Protein AF-A0A350H918-F1 (afdb_monomer_lite)

Sequence (128 aa):
KNCFREATPDTIKTLTDGGFGPYPSYALSIGSTDVSWIVLDLGQVYDSIFAVAVYGIGHSGTAGKYYLIFDDDTTDGWGEKADSVSMNEDYFYFENLNASARFVRIELSAISGMGIGYCREISVFKKN

Radius of gyration: 13.55 Å; chains: 1; bounding box: 30×31×38 Å

Structure (mmCIF, N/CA/C/O backbone):
data_AF-A0A350H918-F1
#
_entry.id   AF-A0A350H918-F1
#
loop_
_atom_site.group_PDB
_atom_site.id
_atom_site.type_symbol
_atom_site.label_atom_id
_atom_site.label_alt_id
_atom_site.label_comp_id
_atom_site.label_asym_id
_atom_site.label_entity_id
_atom_site.label_seq_id
_atom_site.pd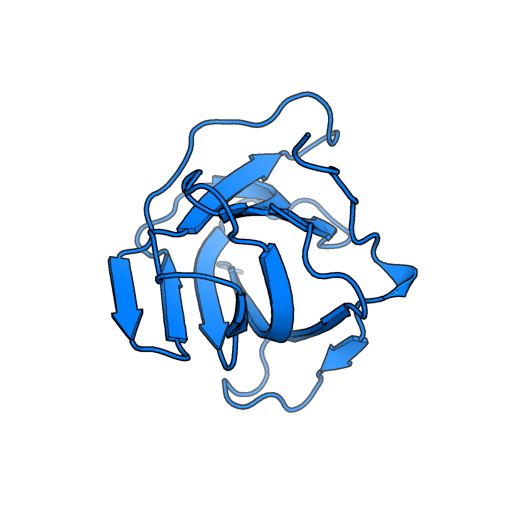bx_PDB_ins_code
_atom_site.Cartn_x
_atom_site.Cartn_y
_atom_site.Cartn_z
_atom_site.occupancy
_atom_site.B_iso_or_equiv
_atom_site.auth_seq_id
_atom_site.auth_comp_id
_atom_site.auth_asym_id
_atom_site.auth_atom_id
_atom_site.pdbx_PDB_model_num
ATOM 1 N N . LYS A 1 1 ? 4.834 9.847 -21.081 1.00 30.72 1 LYS A N 1
ATOM 2 C CA . LYS A 1 1 ? 3.509 10.000 -20.434 1.00 30.72 1 LYS A CA 1
ATOM 3 C C . LYS A 1 1 ? 3.403 8.869 -19.430 1.00 30.72 1 LYS A C 1
ATOM 5 O O . LYS A 1 1 ? 3.466 7.731 -19.867 1.00 30.72 1 LYS A O 1
ATOM 10 N N . ASN A 1 2 ? 3.353 9.176 -18.135 1.00 28.94 2 ASN A N 1
ATOM 11 C CA . ASN A 1 2 ? 3.101 8.164 -17.112 1.00 28.94 2 ASN A CA 1
ATOM 12 C C . ASN A 1 2 ? 1.640 7.744 -17.283 1.00 28.94 2 ASN A C 1
ATOM 14 O O . ASN A 1 2 ? 0.752 8.596 -17.260 1.00 28.94 2 ASN A O 1
ATOM 18 N N . CYS A 1 3 ? 1.409 6.481 -17.607 1.00 29.30 3 CYS A N 1
ATOM 19 C CA . CYS A 1 3 ? 0.074 5.945 -17.808 1.00 29.30 3 CYS A CA 1
ATOM 20 C C . CYS A 1 3 ? -0.398 5.428 -16.449 1.00 29.30 3 CYS A C 1
ATOM 22 O O . CYS A 1 3 ? 0.069 4.410 -15.967 1.00 29.30 3 CYS A O 1
ATOM 24 N N . PHE A 1 4 ? -1.256 6.190 -15.781 1.00 38.81 4 PHE A N 1
ATOM 25 C CA . PHE A 1 4 ? -1.771 5.827 -14.466 1.00 38.81 4 PHE A CA 1
ATOM 26 C C . PHE A 1 4 ? -2.859 4.766 -14.651 1.00 38.81 4 PHE A C 1
ATOM 28 O O . PHE A 1 4 ? -3.880 5.041 -15.282 1.00 38.81 4 PHE A O 1
ATOM 35 N N . ARG A 1 5 ? -2.639 3.554 -14.141 1.00 44.03 5 ARG A N 1
ATOM 36 C CA . ARG A 1 5 ? -3.679 2.529 -14.022 1.00 44.03 5 ARG A CA 1
ATOM 37 C C . ARG A 1 5 ? -3.922 2.228 -12.553 1.00 44.03 5 ARG A C 1
ATOM 39 O O . ARG A 1 5 ? -2.984 1.938 -11.821 1.00 44.03 5 ARG A O 1
ATOM 46 N N . GLU A 1 6 ? -5.188 2.296 -12.170 1.00 45.75 6 GLU A N 1
ATOM 47 C CA . GLU A 1 6 ? -5.706 1.832 -10.891 1.00 45.75 6 GLU A CA 1
ATOM 48 C C . GLU A 1 6 ? -5.794 0.301 -10.915 1.00 45.75 6 GLU A C 1
ATOM 50 O O . GLU A 1 6 ? -6.371 -0.277 -11.840 1.00 45.75 6 GLU A O 1
ATOM 55 N N . ALA A 1 7 ? -5.200 -0.364 -9.925 1.00 46.44 7 ALA A N 1
ATOM 56 C CA . ALA A 1 7 ? -5.508 -1.760 -9.642 1.00 46.44 7 ALA A CA 1
ATOM 57 C C . ALA A 1 7 ? -6.705 -1.777 -8.686 1.00 46.44 7 ALA A C 1
ATOM 59 O O . ALA A 1 7 ? -6.562 -1.431 -7.516 1.00 46.44 7 ALA A O 1
ATOM 60 N N . THR A 1 8 ? -7.884 -2.121 -9.203 1.00 42.78 8 THR A N 1
ATOM 61 C CA . THR A 1 8 ? -9.106 -2.275 -8.407 1.00 42.78 8 THR A CA 1
ATOM 62 C C . THR A 1 8 ? -9.154 -3.669 -7.752 1.00 42.78 8 THR A C 1
ATOM 64 O O . THR A 1 8 ? -8.476 -4.595 -8.226 1.00 42.78 8 THR A O 1
ATOM 67 N N . PRO A 1 9 ? -9.953 -3.857 -6.678 1.00 45.28 9 PRO A N 1
ATOM 68 C CA . PRO A 1 9 ? -10.023 -5.096 -5.889 1.00 45.28 9 PRO A CA 1
ATOM 69 C C . PRO A 1 9 ? -10.250 -6.390 -6.686 1.00 45.28 9 PRO A C 1
ATOM 71 O O . PRO A 1 9 ? -9.870 -7.460 -6.220 1.00 45.28 9 PRO A O 1
ATOM 74 N N . ASP A 1 10 ? -10.770 -6.307 -7.914 1.00 41.88 10 ASP A N 1
ATOM 75 C CA . ASP A 1 10 ? -10.964 -7.448 -8.823 1.00 41.88 10 ASP A CA 1
ATOM 76 C C . ASP A 1 10 ? -9.659 -8.179 -9.207 1.00 41.88 10 ASP A C 1
ATOM 78 O O . ASP A 1 10 ? -9.695 -9.302 -9.714 1.00 41.88 10 ASP A O 1
ATOM 82 N N . THR A 1 11 ? -8.494 -7.567 -8.963 1.00 48.84 11 THR A N 1
ATOM 83 C CA . THR A 1 11 ? -7.165 -8.166 -9.208 1.00 48.84 11 THR A CA 1
ATOM 84 C C . THR A 1 11 ? -6.440 -8.631 -7.944 1.00 48.84 11 THR A C 1
ATOM 86 O O . THR A 1 11 ? -5.363 -9.225 -8.042 1.00 48.84 11 THR A O 1
ATOM 89 N N . ILE A 1 12 ? -7.030 -8.408 -6.768 1.00 52.91 12 ILE A N 1
ATOM 90 C CA . ILE A 1 12 ? -6.412 -8.692 -5.476 1.00 52.91 12 ILE A CA 1
ATOM 91 C C . ILE A 1 12 ? -7.028 -9.964 -4.890 1.00 52.91 12 ILE A C 1
ATOM 93 O O . ILE A 1 12 ? -8.215 -10.016 -4.574 1.00 52.91 12 ILE A O 1
ATOM 97 N N . LYS A 1 13 ? -6.213 -11.008 -4.714 1.00 56.06 13 LYS A N 1
ATOM 98 C CA . LYS A 1 13 ? -6.640 -12.218 -3.996 1.00 56.06 13 LYS A CA 1
ATOM 99 C C . LYS A 1 13 ? -6.313 -12.069 -2.517 1.00 56.06 13 LYS A C 1
ATOM 101 O O . LYS A 1 13 ? -5.163 -11.797 -2.172 1.00 56.06 13 LYS A O 1
ATOM 106 N N . THR A 1 14 ? -7.303 -12.284 -1.656 1.00 53.97 14 THR A N 1
ATOM 107 C CA . THR A 1 14 ? -7.076 -12.443 -0.217 1.00 53.97 14 THR A CA 1
ATOM 108 C C . THR A 1 14 ? -6.310 -13.748 0.007 1.00 53.97 14 THR A C 1
ATOM 110 O O . THR A 1 14 ? -6.773 -14.819 -0.388 1.00 53.97 14 THR A O 1
ATOM 113 N N . LEU A 1 15 ? -5.126 -13.663 0.604 1.00 55.41 15 LEU A N 1
ATOM 114 C CA . LEU A 1 15 ? -4.365 -14.806 1.090 1.00 55.41 15 LEU A CA 1
ATOM 115 C C . LEU A 1 15 ? -4.785 -15.079 2.535 1.00 55.41 15 LEU A C 1
ATOM 117 O O . LEU A 1 15 ? -4.816 -14.169 3.362 1.00 55.41 15 LEU A O 1
ATOM 121 N N . THR A 1 16 ? -5.123 -16.331 2.832 1.00 47.44 16 THR A N 1
ATOM 122 C CA . THR A 1 16 ? -5.501 -16.784 4.182 1.00 47.44 16 THR A CA 1
ATOM 123 C C . THR A 1 16 ? -4.340 -17.427 4.950 1.00 47.44 16 THR A C 1
ATOM 125 O O . THR A 1 16 ? -4.512 -17.777 6.114 1.00 47.44 16 THR A O 1
ATOM 128 N N . ASP A 1 17 ? -3.179 -17.602 4.312 1.00 51.25 17 ASP A N 1
ATOM 129 C CA . ASP A 1 17 ? -2.008 -18.324 4.835 1.00 51.25 17 ASP A CA 1
ATOM 130 C C . ASP A 1 17 ? -0.660 -17.663 4.480 1.00 51.25 17 ASP A C 1
ATOM 132 O O . ASP A 1 17 ? 0.368 -18.339 4.459 1.00 51.25 17 ASP A O 1
ATOM 136 N N . GLY A 1 18 ? -0.663 -16.358 4.183 1.00 48.69 18 GLY A N 1
ATOM 137 C CA . GLY A 1 18 ? 0.518 -15.610 3.739 1.00 48.69 18 GLY A CA 1
ATOM 138 C C . GLY A 1 18 ? 1.745 -15.742 4.660 1.00 48.69 18 GLY A C 1
ATOM 139 O O . GLY A 1 18 ? 1.658 -16.171 5.814 1.00 48.69 18 GLY A O 1
ATOM 140 N N . GLY A 1 19 ? 2.922 -15.361 4.155 1.00 52.62 19 GLY A N 1
ATOM 141 C CA . GLY A 1 19 ? 4.211 -15.508 4.840 1.00 52.62 19 GLY A CA 1
ATOM 142 C C . GLY A 1 19 ? 4.299 -14.782 6.189 1.00 52.62 19 GLY A C 1
ATOM 143 O O . GLY A 1 19 ? 5.184 -15.097 6.987 1.00 52.62 19 GLY A O 1
ATOM 144 N N . PHE A 1 20 ? 3.370 -13.862 6.475 1.00 56.97 20 PHE A N 1
ATOM 145 C CA . PHE A 1 20 ? 3.273 -13.140 7.746 1.00 56.97 20 PHE A CA 1
ATOM 146 C C . PHE A 1 20 ? 2.342 -13.781 8.795 1.00 56.97 20 PHE A C 1
ATOM 148 O O . PHE A 1 20 ? 2.251 -13.262 9.909 1.00 56.97 20 PHE A O 1
ATOM 155 N N . GLY A 1 21 ? 1.694 -14.919 8.511 1.00 58.31 21 GLY A N 1
ATOM 156 C CA . GLY A 1 21 ? 0.848 -15.646 9.472 1.00 58.31 21 GLY A CA 1
ATOM 157 C C . GLY A 1 21 ? -0.661 -15.401 9.283 1.00 58.31 21 GLY A C 1
ATOM 158 O O . GLY A 1 21 ? -1.100 -15.217 8.153 1.00 58.31 21 GLY A O 1
ATOM 159 N N . PRO A 1 22 ? -1.496 -15.412 10.348 1.00 57.53 22 PRO A N 1
ATOM 160 C CA . PRO A 1 22 ? -2.965 -15.404 10.235 1.00 57.53 22 PRO A CA 1
ATOM 161 C C . PRO A 1 22 ? -3.567 -14.022 9.904 1.00 57.53 22 PRO A C 1
ATOM 163 O O . PRO A 1 22 ? -4.741 -13.773 10.186 1.00 57.53 22 PRO A O 1
ATOM 166 N N . TYR A 1 23 ? -2.769 -13.091 9.382 1.00 57.38 23 TYR A N 1
ATOM 167 C CA . TYR A 1 23 ? -3.209 -11.724 9.115 1.00 57.38 23 TYR A CA 1
ATOM 168 C C . TYR A 1 23 ? -3.859 -11.617 7.729 1.00 57.38 23 TYR A C 1
ATOM 170 O O . TYR A 1 23 ? -3.483 -12.360 6.824 1.00 57.38 23 TYR A O 1
ATOM 178 N N . PRO A 1 24 ? -4.821 -10.694 7.532 1.00 58.19 24 PRO A N 1
ATOM 179 C CA . PRO A 1 24 ? -5.355 -10.410 6.208 1.00 58.19 24 PRO A CA 1
ATOM 180 C C . PRO A 1 24 ? -4.229 -9.947 5.286 1.00 58.19 24 PRO A C 1
ATOM 182 O O . PRO A 1 24 ? -3.635 -8.885 5.497 1.00 58.19 24 PRO A O 1
ATOM 185 N N . SER A 1 25 ? -3.958 -10.761 4.276 1.00 61.00 25 SER A N 1
ATOM 186 C CA . SER A 1 25 ? -2.886 -10.543 3.321 1.00 61.00 25 SER A CA 1
ATOM 187 C C . SER A 1 25 ? -3.446 -10.466 1.907 1.00 61.00 25 SER A C 1
ATOM 189 O O . SER A 1 25 ? -4.410 -11.152 1.566 1.00 61.00 25 SER A O 1
ATOM 191 N N . TYR A 1 26 ? -2.852 -9.618 1.076 1.00 69.1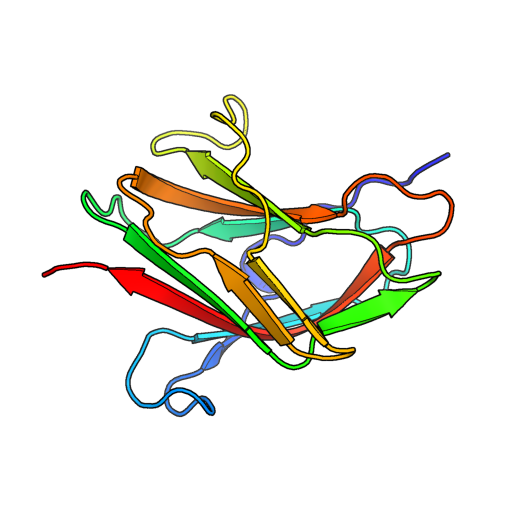9 26 TYR A N 1
ATOM 192 C CA . TYR A 1 26 ? -3.325 -9.331 -0.277 1.00 69.19 26 TYR A CA 1
ATOM 193 C C . TYR A 1 26 ? -2.216 -9.594 -1.295 1.00 69.19 26 TYR A C 1
ATOM 195 O O . TYR A 1 26 ? -1.106 -9.100 -1.126 1.00 69.19 26 TYR A O 1
ATOM 203 N N . ALA A 1 27 ? -2.511 -10.343 -2.358 1.00 66.38 27 ALA A N 1
ATOM 204 C CA . ALA A 1 27 ? -1.577 -10.586 -3.459 1.00 66.38 27 ALA A CA 1
ATOM 205 C C . ALA A 1 27 ? -2.055 -9.924 -4.752 1.00 66.38 27 ALA A C 1
ATOM 207 O O . ALA A 1 27 ? -3.254 -9.916 -5.042 1.00 66.38 27 ALA A O 1
ATOM 208 N N . LEU A 1 28 ? -1.108 -9.435 -5.554 1.00 72.88 28 LEU A N 1
ATOM 209 C CA . LEU A 1 28 ? -1.373 -8.728 -6.802 1.00 72.88 28 LEU A CA 1
ATOM 210 C C . LEU A 1 28 ? -0.394 -9.148 -7.905 1.00 72.88 28 LEU A C 1
ATOM 212 O O . LEU A 1 28 ? 0.816 -9.227 -7.699 1.00 72.88 28 LEU A O 1
ATOM 216 N N . SER A 1 29 ? -0.910 -9.339 -9.117 1.00 69.31 29 SER A N 1
ATOM 217 C CA . SER A 1 29 ? -0.100 -9.467 -10.330 1.00 69.31 29 SER A CA 1
ATOM 218 C C . SER A 1 29 ? -0.680 -8.565 -11.413 1.00 69.31 29 SER A C 1
ATOM 220 O O . SER A 1 29 ? -1.842 -8.709 -11.791 1.00 69.31 29 SER A O 1
ATOM 222 N N . ILE A 1 30 ? 0.128 -7.623 -11.893 1.00 69.75 30 ILE A N 1
ATOM 223 C CA . ILE A 1 30 ? -0.240 -6.636 -12.902 1.00 69.75 30 ILE A CA 1
ATOM 224 C C . ILE A 1 30 ? 0.601 -6.896 -14.153 1.00 69.75 30 ILE A C 1
ATOM 226 O O . ILE A 1 30 ? 1.824 -6.812 -14.139 1.00 69.75 30 ILE A O 1
ATOM 230 N N . GLY A 1 31 ? -0.048 -7.153 -15.287 1.00 60.72 31 GLY A N 1
ATOM 231 C CA . GLY A 1 31 ? 0.649 -7.309 -16.571 1.00 60.72 31 GLY A CA 1
ATOM 232 C C . GLY A 1 31 ? 1.203 -6.006 -17.171 1.00 60.72 31 GLY A C 1
ATOM 233 O O . GLY A 1 31 ? 1.619 -6.017 -18.326 1.00 60.72 31 GLY A O 1
ATOM 234 N N . SER A 1 32 ? 1.161 -4.885 -16.443 1.00 63.66 32 SER A N 1
ATOM 235 C CA . SER A 1 32 ? 1.465 -3.542 -16.949 1.00 63.66 32 SER A CA 1
ATOM 236 C C . SER A 1 32 ? 2.662 -2.932 -16.225 1.00 63.66 32 SER A C 1
ATOM 238 O O . SER A 1 32 ? 2.799 -3.086 -15.018 1.00 63.66 32 SER A O 1
ATOM 240 N N . THR A 1 33 ? 3.515 -2.214 -16.955 1.00 65.94 33 THR A N 1
ATOM 241 C CA . THR A 1 33 ? 4.758 -1.611 -16.432 1.00 65.94 33 THR A CA 1
ATOM 242 C C . THR A 1 33 ? 4.617 -0.129 -16.072 1.00 65.94 33 THR A C 1
ATOM 244 O O . THR A 1 33 ? 5.617 0.556 -15.889 1.00 65.94 33 THR A O 1
ATOM 247 N N . ASP A 1 34 ? 3.398 0.405 -16.052 1.00 70.12 34 ASP A N 1
ATOM 248 C CA . ASP A 1 34 ? 3.100 1.834 -15.891 1.00 70.12 34 ASP A CA 1
ATOM 249 C C . ASP A 1 34 ? 2.355 2.173 -14.585 1.00 70.12 34 ASP A C 1
ATOM 251 O O . ASP A 1 34 ? 2.093 3.343 -14.301 1.00 70.12 34 ASP A O 1
ATOM 255 N N . VAL A 1 35 ? 2.061 1.177 -13.747 1.00 75.44 35 VAL A N 1
ATOM 256 C CA . VAL A 1 35 ? 1.325 1.372 -12.492 1.00 75.44 35 VAL A CA 1
ATOM 257 C C . VAL A 1 35 ? 2.191 2.079 -11.454 1.00 75.44 35 VAL A C 1
ATOM 259 O O . VAL A 1 35 ? 3.176 1.532 -10.972 1.00 75.44 35 VAL A O 1
ATOM 262 N N . SER A 1 36 ? 1.811 3.299 -11.076 1.00 78.56 36 SER A N 1
ATOM 263 C CA . SER A 1 36 ? 2.547 4.106 -10.089 1.00 78.56 36 SER A CA 1
ATOM 264 C C . SER A 1 36 ? 1.999 4.002 -8.666 1.00 78.56 36 SER A C 1
ATOM 266 O O . SER A 1 36 ? 2.640 4.486 -7.734 1.00 78.56 36 SER A O 1
ATOM 268 N N . TRP A 1 37 ? 0.838 3.373 -8.484 1.00 83.62 37 TRP A N 1
ATOM 269 C CA . TRP A 1 37 ? 0.211 3.190 -7.182 1.00 83.62 37 TRP A CA 1
ATOM 270 C C . TRP A 1 37 ? -0.807 2.042 -7.190 1.00 83.62 37 TRP A C 1
ATOM 272 O O . TRP A 1 37 ? -1.347 1.683 -8.233 1.00 83.62 37 TRP A O 1
ATOM 282 N N . ILE A 1 38 ? -1.068 1.481 -6.013 1.00 81.88 38 ILE A N 1
ATOM 283 C CA . ILE A 1 38 ? -2.063 0.435 -5.743 1.00 81.88 38 ILE A CA 1
ATOM 284 C C . ILE A 1 38 ? -2.977 0.952 -4.638 1.00 81.88 38 ILE A C 1
ATOM 286 O O . ILE A 1 38 ? -2.474 1.525 -3.674 1.00 81.88 38 ILE A O 1
ATOM 290 N N . VAL A 1 39 ? -4.287 0.727 -4.751 1.00 84.50 39 VAL A N 1
ATOM 291 C CA . VAL A 1 39 ? -5.254 0.995 -3.678 1.00 84.50 39 VAL A CA 1
ATOM 292 C C . VAL A 1 39 ? -5.827 -0.327 -3.178 1.00 84.50 39 VAL A C 1
ATOM 294 O O . VAL A 1 39 ? -6.257 -1.165 -3.966 1.00 84.50 39 VAL A O 1
ATOM 297 N N . LEU A 1 40 ? -5.829 -0.511 -1.862 1.00 82.12 40 LEU A N 1
ATOM 298 C CA . LEU A 1 40 ? -6.501 -1.606 -1.172 1.00 82.12 40 LEU A CA 1
ATOM 299 C C . LEU A 1 40 ? -7.774 -1.068 -0.514 1.00 82.12 40 LEU A C 1
ATOM 301 O O . LEU A 1 40 ? -7.680 -0.161 0.309 1.00 82.12 40 LEU A O 1
ATOM 305 N N . ASP A 1 41 ? -8.935 -1.642 -0.835 1.00 84.00 41 ASP A N 1
ATOM 306 C CA . ASP A 1 41 ? -10.163 -1.465 -0.045 1.00 84.00 41 ASP A CA 1
ATOM 307 C C . ASP A 1 41 ? -10.199 -2.536 1.050 1.00 84.00 41 ASP A C 1
ATOM 309 O O . ASP A 1 41 ? -10.239 -3.735 0.765 1.00 84.00 41 ASP A O 1
ATOM 313 N N . LEU A 1 42 ? -10.176 -2.107 2.309 1.00 80.44 42 LEU A N 1
ATOM 314 C CA . LEU A 1 42 ? -10.216 -2.986 3.473 1.00 80.44 42 LEU A CA 1
ATOM 315 C C . LEU A 1 42 ? -11.634 -3.491 3.809 1.00 80.44 42 LEU A C 1
ATOM 317 O O . LEU A 1 42 ? -11.804 -4.273 4.749 1.00 80.44 42 LEU A O 1
ATOM 321 N N . GLY A 1 43 ? -12.652 -3.039 3.067 1.00 80.50 43 GLY A N 1
ATOM 322 C CA . GLY A 1 43 ? -14.060 -3.432 3.178 1.00 80.50 43 GLY A CA 1
ATOM 323 C C . GLY A 1 43 ? -14.836 -2.736 4.300 1.00 80.50 43 GLY A C 1
ATOM 324 O O . GLY A 1 43 ? -16.065 -2.755 4.299 1.00 80.50 43 GLY A O 1
ATOM 325 N N . GLN A 1 44 ? -14.134 -2.111 5.244 1.00 82.44 44 GLN A N 1
ATOM 326 C CA . GLN A 1 44 ? -14.685 -1.314 6.339 1.00 82.44 44 GLN A CA 1
ATOM 327 C C . GLN A 1 44 ? -13.635 -0.324 6.847 1.00 82.44 44 GLN A C 1
ATOM 329 O O . GLN A 1 44 ? -12.441 -0.505 6.600 1.00 82.44 44 GLN A O 1
ATOM 334 N N . VAL A 1 45 ? -14.081 0.694 7.582 1.00 88.62 45 VAL A N 1
ATOM 335 C CA . VAL A 1 45 ? -13.184 1.622 8.278 1.00 88.62 45 VAL A CA 1
ATOM 336 C C . VAL A 1 45 ? -12.569 0.917 9.487 1.00 88.62 45 VAL A C 1
ATOM 338 O O . VAL A 1 45 ? -13.273 0.273 10.267 1.00 88.62 45 VAL A O 1
ATOM 341 N N . TYR A 1 46 ? -11.252 1.037 9.633 1.00 88.00 46 TYR A N 1
ATOM 342 C CA . TYR A 1 46 ? -10.525 0.643 10.833 1.00 88.00 46 TYR A CA 1
ATOM 343 C C . TYR A 1 46 ? -9.939 1.864 11.519 1.00 88.00 46 TYR A C 1
ATOM 345 O O . TYR A 1 46 ? -9.139 2.566 10.914 1.00 88.00 46 TYR A O 1
ATOM 353 N N . ASP A 1 47 ? -10.244 2.035 12.803 1.00 90.12 47 ASP A N 1
ATOM 354 C CA . ASP A 1 47 ? -9.876 3.235 13.566 1.00 90.12 47 ASP A CA 1
ATOM 355 C C . ASP A 1 47 ? -8.406 3.258 14.024 1.00 90.12 47 ASP A C 1
ATOM 357 O O . ASP A 1 47 ? -7.934 4.249 14.582 1.00 90.12 47 ASP A O 1
ATOM 361 N N . SER A 1 48 ? -7.670 2.153 13.853 1.00 89.94 48 SER A N 1
ATOM 362 C CA . SER A 1 48 ? -6.295 2.036 14.345 1.00 89.94 48 SER A CA 1
ATOM 363 C C . SER A 1 48 ? -5.441 1.099 13.496 1.00 89.94 48 SER A C 1
ATOM 365 O O . SER A 1 48 ? -5.142 -0.028 13.898 1.00 89.94 48 SER A O 1
ATOM 367 N N . ILE A 1 49 ? -5.012 1.573 12.327 1.00 90.06 49 ILE A N 1
ATOM 368 C CA . ILE A 1 49 ? -3.935 0.948 11.548 1.00 90.06 49 ILE A CA 1
ATOM 369 C C . ILE A 1 49 ? -2.596 1.436 12.108 1.00 90.06 49 ILE A C 1
ATOM 371 O O . ILE A 1 49 ? -2.348 2.643 12.162 1.00 90.06 49 ILE A O 1
ATOM 375 N N . PHE A 1 50 ? -1.734 0.502 12.523 1.00 91.06 50 PHE A N 1
ATOM 376 C CA . PHE A 1 50 ? -0.441 0.819 13.147 1.00 91.06 50 PHE A CA 1
ATOM 377 C C . PHE A 1 50 ? 0.779 0.405 12.318 1.00 91.06 50 PHE A C 1
ATOM 379 O O . PHE A 1 50 ? 1.867 0.952 12.522 1.00 91.06 50 PHE A O 1
ATOM 386 N N . ALA A 1 51 ? 0.615 -0.534 11.382 1.00 90.00 51 ALA A N 1
ATOM 387 C CA . ALA A 1 51 ? 1.665 -0.918 10.445 1.00 90.00 51 ALA A CA 1
ATOM 388 C C . ALA A 1 51 ? 1.089 -1.440 9.120 1.00 90.00 51 ALA A C 1
ATOM 390 O O . ALA A 1 51 ? -0.011 -1.994 9.079 1.00 90.00 51 ALA A O 1
ATOM 391 N N . VAL A 1 52 ? 1.866 -1.308 8.048 1.00 89.31 52 VAL A N 1
ATOM 392 C CA . VAL A 1 52 ? 1.632 -1.976 6.760 1.00 89.31 52 VAL A CA 1
ATOM 393 C C . VAL A 1 52 ? 2.953 -2.572 6.295 1.00 89.31 52 VAL A C 1
ATOM 395 O O . VAL A 1 52 ? 3.959 -1.869 6.262 1.00 89.31 52 VAL A O 1
ATOM 398 N N . ALA A 1 53 ? 2.962 -3.854 5.942 1.00 88.12 53 ALA A N 1
ATOM 399 C CA . ALA A 1 53 ? 4.140 -4.535 5.409 1.00 88.12 53 ALA A CA 1
ATOM 400 C C . ALA A 1 53 ? 3.866 -5.046 3.996 1.00 88.12 53 ALA A C 1
ATOM 402 O O . ALA A 1 53 ? 2.752 -5.464 3.684 1.00 88.12 53 ALA A O 1
ATOM 403 N N . VAL A 1 54 ? 4.892 -5.013 3.153 1.00 86.56 54 VAL A N 1
ATOM 404 C CA . VAL A 1 54 ? 4.824 -5.426 1.756 1.00 86.56 54 VAL A CA 1
ATOM 405 C C . VAL A 1 54 ? 5.996 -6.349 1.454 1.00 86.56 54 VAL A C 1
ATOM 407 O O . VAL A 1 54 ? 7.144 -6.018 1.747 1.00 86.56 54 VAL A O 1
ATOM 410 N N . TYR A 1 55 ? 5.704 -7.500 0.855 1.00 83.75 55 TYR A N 1
ATOM 411 C CA . TYR A 1 55 ? 6.675 -8.533 0.516 1.00 83.75 55 TYR A CA 1
ATOM 412 C C . TYR A 1 55 ? 6.539 -9.009 -0.931 1.00 83.75 55 TYR A C 1
ATOM 414 O O . TYR A 1 55 ? 5.446 -9.117 -1.493 1.00 83.75 55 TYR A O 1
ATOM 422 N N . GLY A 1 56 ? 7.686 -9.319 -1.531 1.00 80.12 56 GLY A N 1
ATOM 423 C CA . GLY A 1 56 ? 7.838 -9.715 -2.919 1.00 80.12 56 GLY A CA 1
ATOM 424 C C . GLY A 1 56 ? 7.241 -8.689 -3.868 1.00 80.12 56 GLY A C 1
ATOM 425 O O . GLY A 1 56 ? 6.394 -9.066 -4.677 1.00 80.12 56 GLY A O 1
ATOM 426 N N . ILE A 1 57 ? 7.611 -7.411 -3.739 1.00 81.31 57 ILE A N 1
ATOM 427 C CA . ILE A 1 57 ? 7.226 -6.396 -4.724 1.00 81.31 57 ILE A CA 1
ATOM 428 C C . ILE A 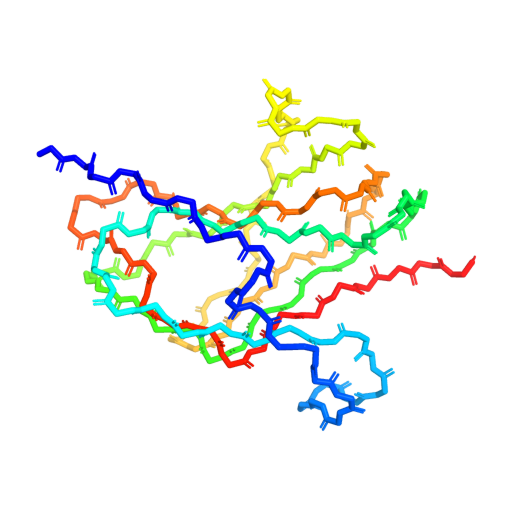1 57 ? 8.172 -6.451 -5.925 1.00 81.31 57 ILE A C 1
ATOM 430 O O . ILE A 1 57 ? 9.382 -6.373 -5.778 1.00 81.31 57 ILE A O 1
ATOM 434 N N . GLY A 1 58 ? 7.620 -6.580 -7.126 1.00 80.81 58 GLY A N 1
ATOM 435 C CA . GLY A 1 58 ? 8.373 -6.426 -8.364 1.00 80.81 58 GLY A CA 1
ATOM 436 C C . GLY A 1 58 ? 7.995 -5.132 -9.055 1.00 80.81 58 GLY A C 1
ATOM 437 O O . GLY A 1 58 ? 6.809 -4.864 -9.257 1.00 80.81 58 GLY A O 1
ATOM 438 N N . HIS A 1 59 ? 8.991 -4.350 -9.462 1.00 80.38 59 HIS A N 1
ATOM 439 C CA . HIS A 1 59 ? 8.795 -3.121 -10.222 1.00 80.38 59 HIS A CA 1
ATOM 440 C C . HIS A 1 59 ? 9.826 -2.983 -11.349 1.00 80.38 59 HIS A C 1
ATOM 442 O O . HIS A 1 59 ? 10.904 -3.574 -11.308 1.00 80.38 59 HIS A O 1
ATOM 448 N N . SER A 1 60 ? 9.507 -2.183 -12.366 1.00 79.44 60 SER A N 1
ATOM 449 C CA . SER A 1 60 ? 10.494 -1.733 -13.352 1.00 79.44 60 SER A CA 1
ATOM 450 C C . SER A 1 60 ? 11.312 -0.550 -12.818 1.00 79.44 60 SER A C 1
ATOM 452 O O . SER A 1 60 ? 10.878 0.160 -11.910 1.00 79.44 60 SER A O 1
ATOM 454 N N . GLY A 1 61 ? 12.492 -0.314 -13.400 1.00 74.88 61 GLY A N 1
ATOM 455 C CA . GLY A 1 61 ? 13.349 0.832 -13.070 1.00 74.88 61 GLY A CA 1
ATOM 456 C C . GLY A 1 61 ? 14.125 0.697 -11.753 1.00 74.88 61 GLY A C 1
ATOM 457 O O . GLY A 1 61 ? 14.048 -0.314 -11.061 1.00 74.88 61 GLY A O 1
ATOM 458 N N . THR A 1 62 ? 14.908 1.725 -11.420 1.00 70.56 62 THR A N 1
ATOM 459 C CA . THR A 1 62 ? 15.684 1.781 -10.170 1.00 70.56 62 THR A CA 1
ATOM 460 C C . THR A 1 62 ? 14.753 1.952 -8.975 1.00 70.56 62 THR A C 1
ATOM 462 O O . THR A 1 62 ? 13.892 2.826 -9.011 1.00 70.56 62 THR A O 1
ATOM 465 N N . ALA A 1 63 ? 14.945 1.164 -7.916 1.00 63.31 63 ALA A N 1
ATOM 466 C CA . ALA A 1 63 ? 14.144 1.255 -6.696 1.00 63.31 63 ALA A CA 1
ATOM 467 C C . ALA A 1 63 ? 14.226 2.660 -6.064 1.00 63.31 63 ALA A C 1
ATOM 469 O O . ALA A 1 63 ? 15.310 3.139 -5.724 1.00 63.31 63 ALA A O 1
ATOM 470 N N . GLY A 1 64 ? 13.071 3.324 -5.948 1.00 74.44 64 GLY A N 1
ATOM 471 C CA . GLY A 1 64 ? 12.863 4.546 -5.164 1.00 74.44 64 GLY A CA 1
ATOM 472 C C . GLY A 1 64 ? 12.342 4.228 -3.766 1.00 74.44 64 GLY A C 1
ATOM 473 O O . GLY A 1 64 ? 12.560 3.128 -3.287 1.00 74.44 64 GLY A O 1
ATOM 474 N N . LYS A 1 65 ? 11.639 5.169 -3.129 1.00 83.38 65 LYS A N 1
ATOM 475 C CA . LYS A 1 65 ? 10.824 4.934 -1.927 1.00 83.38 65 LYS A CA 1
ATOM 476 C C . LYS A 1 65 ? 9.393 4.525 -2.286 1.00 83.38 65 LYS A C 1
ATOM 478 O O . LYS A 1 65 ? 8.934 4.795 -3.397 1.00 83.38 65 LYS A O 1
ATOM 483 N N . TYR A 1 66 ? 8.665 3.973 -1.318 1.00 87.88 66 TYR A N 1
ATOM 484 C CA . TYR A 1 66 ? 7.205 3.888 -1.370 1.00 87.88 66 TYR A CA 1
ATOM 485 C C . TYR A 1 66 ? 6.574 4.851 -0.361 1.00 87.88 66 TYR A C 1
ATOM 487 O O . TYR A 1 66 ? 7.119 5.095 0.717 1.00 87.88 66 TYR A O 1
ATOM 495 N N . TYR A 1 67 ? 5.411 5.378 -0.719 1.00 91.06 67 TYR A N 1
ATOM 496 C CA . TYR A 1 67 ? 4.548 6.170 0.140 1.00 91.06 67 TYR A CA 1
ATOM 497 C C . TYR A 1 67 ? 3.294 5.385 0.488 1.00 91.06 67 TYR A C 1
ATOM 499 O O . TYR A 1 67 ? 2.756 4.671 -0.358 1.00 91.06 67 TYR A O 1
ATOM 507 N N . LEU A 1 68 ? 2.816 5.569 1.713 1.00 92.25 68 LEU A N 1
ATOM 508 C CA . LEU A 1 68 ? 1.522 5.082 2.164 1.00 92.25 68 LEU A CA 1
ATOM 509 C C . LEU A 1 68 ? 0.591 6.262 2.399 1.00 92.25 68 LEU A C 1
ATOM 511 O O . LEU A 1 68 ? 1.002 7.252 3.004 1.00 92.25 68 LEU A O 1
ATOM 515 N N . ILE A 1 69 ? -0.641 6.161 1.911 1.00 92.56 69 ILE A N 1
ATOM 516 C CA . ILE A 1 69 ? -1.665 7.189 2.095 1.00 92.56 69 ILE A CA 1
ATOM 517 C C . ILE A 1 69 ? -2.989 6.518 2.460 1.00 92.56 69 ILE A C 1
ATOM 519 O O . ILE A 1 69 ? -3.289 5.429 1.969 1.00 92.56 69 ILE A O 1
ATOM 523 N N . PHE A 1 70 ? -3.767 7.173 3.315 1.00 91.25 70 PHE A N 1
ATOM 524 C CA . PHE A 1 70 ? -5.021 6.661 3.860 1.00 91.25 70 PHE A CA 1
ATOM 525 C C . PHE A 1 70 ? -6.208 7.536 3.461 1.00 91.25 70 PHE A C 1
ATOM 527 O O . PHE A 1 70 ? -6.041 8.744 3.270 1.00 91.25 70 PHE A O 1
ATOM 534 N N . ASP A 1 71 ? -7.382 6.913 3.369 1.00 90.94 71 ASP A N 1
ATOM 535 C CA . ASP A 1 71 ? -8.691 7.563 3.232 1.00 90.94 71 ASP A CA 1
ATOM 536 C C . ASP A 1 71 ? -9.765 6.669 3.895 1.00 90.94 71 ASP A C 1
ATOM 538 O O . ASP A 1 71 ? -9.641 5.436 3.905 1.00 90.94 71 ASP A O 1
ATOM 542 N N . ASP A 1 72 ? -10.785 7.260 4.509 1.00 88.06 72 ASP A N 1
ATOM 543 C CA . ASP A 1 72 ? -11.877 6.570 5.207 1.00 88.06 72 ASP A CA 1
ATOM 544 C C . ASP A 1 72 ? -13.209 6.572 4.436 1.00 88.06 72 ASP A C 1
ATOM 546 O O . ASP A 1 72 ? -14.073 5.741 4.737 1.00 88.06 72 ASP A O 1
ATOM 550 N N . ASP A 1 73 ? -13.355 7.421 3.415 1.00 81.12 73 ASP A N 1
ATOM 551 C CA . ASP A 1 73 ? -14.628 7.696 2.741 1.00 81.12 73 ASP A CA 1
ATOM 552 C C . ASP A 1 73 ? -14.557 7.456 1.223 1.00 81.12 73 ASP A C 1
ATOM 554 O O . ASP A 1 73 ? -15.357 6.694 0.670 1.00 81.12 73 ASP A O 1
ATOM 558 N N . THR A 1 74 ? -13.569 8.039 0.533 1.00 72.94 74 THR A N 1
ATOM 559 C CA . THR A 1 74 ? -13.473 8.009 -0.940 1.00 72.94 74 THR A CA 1
ATOM 560 C C . THR A 1 74 ? -12.061 7.671 -1.434 1.00 72.94 74 THR A C 1
ATOM 562 O O . THR A 1 74 ? -11.150 7.405 -0.665 1.00 72.94 74 THR A O 1
ATOM 565 N N . THR A 1 75 ? -11.848 7.647 -2.750 1.00 71.38 75 THR A N 1
ATOM 566 C CA . THR A 1 75 ? -10.500 7.586 -3.355 1.00 71.38 75 THR A CA 1
ATOM 567 C C . THR A 1 75 ? -10.069 8.933 -3.946 1.00 71.38 75 THR A C 1
ATOM 569 O O . THR A 1 75 ? -9.057 9.009 -4.652 1.00 71.38 75 THR A O 1
ATOM 572 N N . ASP A 1 76 ? -10.831 9.994 -3.660 1.00 70.56 76 ASP A N 1
ATOM 573 C CA . ASP A 1 76 ? -10.687 11.325 -4.259 1.00 70.56 76 ASP A CA 1
ATOM 574 C C . ASP A 1 76 ? -10.015 12.336 -3.304 1.00 70.56 76 ASP A C 1
ATOM 576 O O . ASP A 1 76 ? -9.670 13.443 -3.725 1.00 70.56 76 ASP A O 1
ATOM 580 N N . GLY A 1 77 ? -9.782 11.952 -2.038 1.00 73.31 77 GLY A N 1
ATOM 581 C CA . GLY A 1 77 ? -9.352 12.825 -0.939 1.00 73.31 77 GLY A CA 1
ATOM 582 C C . GLY A 1 77 ? -8.162 12.304 -0.126 1.00 73.31 77 GLY A C 1
ATOM 583 O O . GLY A 1 77 ? -8.181 12.357 1.097 1.00 73.31 77 GLY A O 1
ATOM 584 N N . TRP A 1 78 ? -7.099 11.842 -0.789 1.00 83.00 78 TRP A N 1
ATOM 585 C CA . TRP A 1 78 ? -5.928 11.253 -0.127 1.00 83.00 78 TRP A CA 1
ATOM 586 C C . TRP A 1 78 ? -5.278 12.157 0.939 1.00 83.00 78 TRP A C 1
ATOM 588 O O . TRP A 1 78 ? -4.924 13.306 0.660 1.00 83.00 78 TRP A O 1
ATOM 598 N N . GLY A 1 79 ? -5.061 11.598 2.136 1.00 82.12 79 GLY A N 1
ATOM 599 C CA . GLY A 1 79 ? -4.391 12.267 3.254 1.00 82.12 79 GLY A CA 1
ATOM 600 C C . GLY A 1 79 ? -2.873 12.453 3.097 1.00 82.12 79 GLY A C 1
ATOM 601 O O . GLY A 1 79 ? -2.302 12.393 2.005 1.00 82.12 79 GLY A O 1
ATOM 602 N N . GLU A 1 80 ? -2.189 12.690 4.220 1.00 86.81 80 GLU A N 1
ATOM 603 C CA . GLU A 1 80 ? -0.731 12.850 4.236 1.00 86.81 80 GLU A CA 1
ATOM 604 C C . GLU A 1 80 ? 0.006 11.549 3.881 1.00 86.81 80 GLU A C 1
ATOM 606 O O . GLU A 1 80 ? -0.436 10.441 4.186 1.00 86.81 80 GLU A O 1
ATOM 611 N N . LYS A 1 81 ? 1.170 11.702 3.238 1.00 90.19 81 LYS A N 1
ATOM 612 C CA . LYS A 1 81 ? 2.052 10.592 2.865 1.00 90.19 81 LYS A CA 1
ATOM 613 C C . LYS A 1 81 ? 2.912 10.167 4.052 1.00 90.19 81 LYS A C 1
ATOM 615 O O . LYS A 1 81 ? 3.621 10.994 4.619 1.00 90.19 81 LYS A O 1
ATOM 620 N N . ALA A 1 82 ? 2.944 8.869 4.335 1.00 90.81 82 ALA A N 1
ATOM 621 C CA . ALA A 1 82 ? 3.954 8.252 5.188 1.00 90.81 82 ALA A CA 1
ATOM 622 C C . ALA A 1 82 ? 5.072 7.623 4.338 1.00 90.81 82 ALA A C 1
ATOM 624 O O . ALA A 1 82 ? 4.800 6.949 3.343 1.00 90.81 82 ALA A O 1
ATOM 625 N N . ASP A 1 83 ? 6.330 7.839 4.726 1.00 90.00 83 ASP A N 1
ATOM 626 C CA . ASP A 1 83 ? 7.508 7.231 4.096 1.00 90.00 83 ASP A CA 1
ATOM 627 C C . ASP A 1 83 ? 7.678 5.756 4.506 1.00 90.00 83 ASP A C 1
ATOM 629 O O . ASP A 1 83 ? 7.514 5.399 5.673 1.00 90.00 83 ASP A O 1
ATOM 633 N N . SER A 1 84 ? 8.100 4.905 3.567 1.00 87.75 84 SER A N 1
ATOM 634 C CA . SER A 1 84 ? 8.574 3.548 3.874 1.00 87.75 84 SER A CA 1
ATOM 635 C C . SER A 1 84 ? 9.871 3.582 4.698 1.00 87.75 84 SER A C 1
ATOM 637 O O . SER A 1 84 ? 10.783 4.349 4.373 1.00 87.75 84 SER A O 1
ATOM 639 N N . VAL A 1 85 ? 9.993 2.717 5.711 1.00 81.44 85 VAL A N 1
ATOM 640 C CA . VAL A 1 85 ? 11.114 2.724 6.675 1.00 81.44 85 VAL A CA 1
ATOM 641 C C . VAL A 1 85 ? 12.321 1.898 6.214 1.00 81.44 85 VAL A C 1
ATOM 643 O O . VAL A 1 85 ? 13.461 2.325 6.388 1.00 81.44 85 VAL A O 1
ATOM 646 N N . SER A 1 86 ? 12.105 0.737 5.595 1.00 69.75 86 SER A N 1
ATOM 647 C CA . SER A 1 86 ? 13.174 -0.117 5.057 1.00 69.75 86 SER A CA 1
ATOM 648 C C . SER A 1 86 ? 12.806 -0.583 3.663 1.00 69.75 86 SER A C 1
ATOM 650 O O . SER A 1 86 ? 11.642 -0.874 3.425 1.00 69.75 86 SER A O 1
ATOM 652 N N . MET A 1 87 ? 13.781 -0.656 2.761 1.00 67.25 87 MET A N 1
ATOM 653 C CA . MET A 1 87 ? 13.626 -1.248 1.438 1.00 67.25 87 MET A CA 1
ATOM 654 C C . MET A 1 87 ? 14.825 -2.146 1.180 1.00 67.25 87 MET A C 1
ATOM 656 O O . MET A 1 87 ? 15.941 -1.662 1.000 1.00 67.25 87 MET A O 1
ATOM 660 N N . ASN A 1 88 ? 14.607 -3.455 1.194 1.00 69.19 88 ASN A N 1
ATOM 661 C CA . ASN A 1 88 ? 15.452 -4.353 0.413 1.00 69.19 88 ASN A CA 1
ATOM 662 C C . ASN A 1 88 ? 14.732 -4.637 -0.918 1.00 69.19 88 ASN A C 1
ATOM 664 O O . ASN A 1 88 ? 13.611 -4.166 -1.110 1.00 69.19 88 ASN A O 1
ATOM 668 N N . GLU A 1 89 ? 15.376 -5.342 -1.851 1.00 67.25 89 GLU A N 1
ATOM 669 C CA . GLU A 1 89 ? 14.848 -5.504 -3.219 1.00 67.25 89 GLU A CA 1
ATOM 670 C C . GLU A 1 89 ? 13.416 -6.072 -3.270 1.00 67.25 89 GLU A C 1
ATOM 672 O O . GLU A 1 89 ? 12.703 -5.781 -4.223 1.00 67.25 89 GLU A O 1
ATOM 677 N N . ASP A 1 90 ? 12.958 -6.774 -2.223 1.00 77.62 90 ASP A N 1
ATOM 678 C CA . ASP A 1 90 ? 11.656 -7.445 -2.201 1.00 77.62 90 ASP A CA 1
ATOM 679 C C . ASP A 1 90 ? 10.762 -7.095 -0.995 1.00 77.62 90 ASP A C 1
ATOM 681 O O . ASP A 1 90 ? 9.651 -7.612 -0.905 1.00 77.62 90 ASP A O 1
ATOM 685 N N . TYR A 1 91 ? 11.190 -6.270 -0.038 1.00 84.75 91 TYR A N 1
ATOM 686 C CA . TYR A 1 91 ? 10.438 -6.024 1.199 1.00 84.75 91 TYR A CA 1
ATOM 687 C C . TYR A 1 91 ? 10.553 -4.585 1.684 1.00 84.75 91 TYR A C 1
ATOM 689 O O . TYR A 1 91 ? 11.649 -4.021 1.762 1.00 84.75 91 TYR A O 1
ATOM 697 N N . PHE A 1 92 ? 9.409 -4.036 2.088 1.00 88.38 92 PHE A N 1
ATOM 698 C CA . PHE A 1 92 ? 9.326 -2.760 2.780 1.00 88.38 92 PHE A CA 1
ATOM 699 C C . PHE A 1 92 ? 8.143 -2.694 3.734 1.00 88.38 92 PHE A C 1
ATOM 701 O O . PHE A 1 92 ? 7.205 -3.485 3.657 1.00 88.38 92 PHE A O 1
ATOM 708 N N . TYR A 1 93 ? 8.192 -1.737 4.655 1.00 90.25 93 TYR A N 1
ATOM 709 C CA . TYR A 1 93 ? 7.135 -1.552 5.638 1.00 90.25 93 TYR A CA 1
ATOM 710 C C . TYR A 1 93 ? 6.988 -0.097 6.077 1.00 90.25 93 TYR A C 1
ATOM 712 O O . TYR A 1 93 ? 7.884 0.735 5.901 1.00 90.25 93 TYR A O 1
ATOM 720 N N . PHE A 1 94 ? 5.837 0.164 6.683 1.00 92.25 94 PHE A N 1
ATOM 721 C CA . PHE A 1 94 ? 5.443 1.392 7.350 1.00 92.25 94 PHE A CA 1
ATOM 722 C C . PHE A 1 94 ? 5.057 1.022 8.783 1.00 92.25 94 PHE A C 1
ATOM 724 O O . PHE A 1 94 ? 4.298 0.075 8.991 1.00 92.25 94 PHE A O 1
ATOM 731 N N . GLU A 1 95 ? 5.576 1.743 9.768 1.00 90.56 95 GLU A N 1
ATOM 732 C CA . GLU A 1 95 ? 5.319 1.506 11.193 1.00 90.56 95 GLU A CA 1
ATOM 733 C C . GLU A 1 95 ? 5.042 2.826 11.916 1.00 90.56 95 GLU A C 1
ATOM 735 O O . GLU A 1 95 ? 5.175 3.900 11.330 1.00 90.56 95 GLU A O 1
ATOM 740 N N . ASN A 1 96 ? 4.673 2.745 13.199 1.00 88.88 96 ASN A N 1
ATOM 741 C CA . ASN A 1 96 ? 4.293 3.903 14.017 1.00 88.88 96 ASN A CA 1
ATOM 742 C C . ASN A 1 96 ? 3.153 4.721 13.391 1.00 88.88 96 ASN A C 1
ATOM 744 O O . ASN A 1 96 ? 3.068 5.937 13.565 1.00 88.88 96 ASN A O 1
ATOM 748 N N . LEU A 1 97 ? 2.266 4.034 12.667 1.00 89.88 97 LEU A N 1
ATOM 749 C CA . LEU A 1 97 ? 1.073 4.634 12.101 1.00 89.88 97 LEU A CA 1
ATOM 750 C C . LEU A 1 97 ? 0.028 4.822 13.208 1.00 89.88 97 LEU A C 1
ATOM 752 O O . LEU A 1 97 ? -0.057 4.042 14.160 1.00 89.88 97 LEU A O 1
ATOM 756 N N . ASN A 1 98 ? -0.770 5.874 13.083 1.00 87.56 98 ASN A N 1
ATOM 757 C CA . ASN A 1 98 ? -1.936 6.110 13.926 1.00 87.56 98 ASN A CA 1
ATOM 758 C C . ASN A 1 98 ? -3.057 6.664 13.047 1.00 87.56 98 ASN A C 1
ATOM 760 O O . ASN A 1 98 ? -3.442 7.826 13.174 1.00 87.56 98 ASN A O 1
ATOM 764 N N . ALA A 1 99 ? -3.481 5.848 12.080 1.00 88.88 99 ALA A N 1
ATOM 765 C CA . ALA A 1 99 ? -4.417 6.248 11.040 1.00 88.88 99 ALA A CA 1
ATOM 766 C C . ALA A 1 99 ? -5.732 5.472 11.149 1.00 88.88 99 ALA A C 1
ATOM 768 O O . ALA A 1 99 ? -5.725 4.258 11.382 1.00 88.88 99 ALA A O 1
ATOM 769 N N . SER A 1 100 ? -6.836 6.189 10.933 1.00 90.25 100 SER A N 1
ATOM 770 C CA . SER A 1 100 ? -8.119 5.591 10.576 1.00 90.25 100 SER A CA 1
ATOM 771 C C . SER A 1 100 ? -8.202 5.484 9.056 1.00 90.25 100 SER A C 1
ATOM 773 O O . SER A 1 100 ? -7.851 6.448 8.372 1.00 90.25 100 SER A O 1
ATOM 775 N N . ALA A 1 101 ? -8.601 4.328 8.521 1.00 90.12 101 ALA A N 1
ATOM 776 C CA . ALA A 1 101 ? -8.762 4.168 7.077 1.00 90.12 101 ALA A CA 1
ATOM 777 C C . ALA A 1 101 ? -9.670 3.000 6.688 1.00 90.12 101 ALA A C 1
ATOM 779 O O . ALA A 1 101 ? -9.692 1.957 7.348 1.00 90.12 101 ALA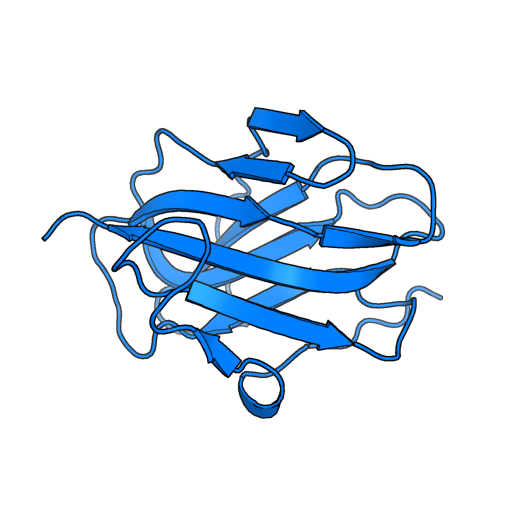 A O 1
ATOM 780 N N . ARG A 1 102 ? -10.328 3.149 5.537 1.00 87.50 102 ARG A N 1
ATOM 781 C CA . ARG A 1 102 ? -10.885 2.049 4.741 1.00 87.50 102 ARG A CA 1
ATOM 782 C C . ARG A 1 102 ? -10.011 1.758 3.524 1.00 87.50 102 ARG A C 1
ATOM 784 O O . ARG A 1 102 ? -9.842 0.595 3.169 1.00 87.50 102 ARG A O 1
ATOM 791 N N . PHE A 1 103 ? -9.458 2.793 2.900 1.00 87.94 103 PHE A N 1
ATOM 792 C CA . PHE A 1 103 ? -8.609 2.678 1.726 1.00 87.94 103 PHE A CA 1
ATOM 793 C C . PHE A 1 103 ? -7.147 2.913 2.088 1.00 87.94 103 PHE A C 1
ATOM 795 O O . PHE A 1 103 ? -6.801 3.851 2.808 1.00 87.94 103 PHE A O 1
ATOM 802 N N . VAL A 1 104 ? -6.275 2.059 1.559 1.00 88.81 104 VAL A N 1
ATOM 803 C CA . VAL A 1 104 ? -4.824 2.155 1.733 1.00 88.81 104 VAL A CA 1
ATOM 804 C C . VAL A 1 104 ? -4.175 2.242 0.364 1.00 88.81 104 VAL A C 1
ATOM 806 O O . VAL A 1 104 ? -4.261 1.303 -0.425 1.00 88.81 104 VAL A O 1
ATOM 809 N N . ARG A 1 105 ? -3.495 3.351 0.082 1.00 89.50 105 ARG A N 1
ATOM 810 C CA . ARG A 1 105 ? -2.753 3.554 -1.160 1.00 89.50 105 ARG A CA 1
ATOM 811 C C . ARG A 1 105 ? -1.263 3.387 -0.936 1.00 89.50 105 ARG A C 1
ATOM 813 O O . ARG A 1 105 ? -0.672 4.115 -0.147 1.00 89.50 105 ARG A O 1
ATOM 820 N N . ILE A 1 106 ? -0.657 2.485 -1.697 1.00 88.38 106 ILE A N 1
ATOM 821 C CA . ILE A 1 106 ? 0.794 2.351 -1.815 1.00 88.38 106 ILE A CA 1
ATOM 822 C C . ILE A 1 106 ? 1.206 3.026 -3.117 1.00 88.38 106 ILE A C 1
ATOM 824 O O . ILE A 1 106 ? 0.768 2.621 -4.189 1.00 88.38 106 ILE A O 1
ATOM 828 N N . GLU A 1 107 ? 2.038 4.056 -3.038 1.00 88.00 107 GLU A N 1
ATOM 829 C CA . GLU A 1 107 ? 2.478 4.856 -4.181 1.00 88.00 107 GLU A CA 1
ATOM 830 C C . GLU A 1 107 ? 3.999 4.822 -4.322 1.00 88.00 107 GLU A C 1
ATOM 832 O O . GLU A 1 107 ? 4.731 4.935 -3.344 1.00 88.00 107 GLU A O 1
ATOM 837 N N . LEU A 1 108 ? 4.492 4.715 -5.552 1.00 85.00 108 LEU A N 1
ATOM 838 C CA . LEU A 1 108 ? 5.9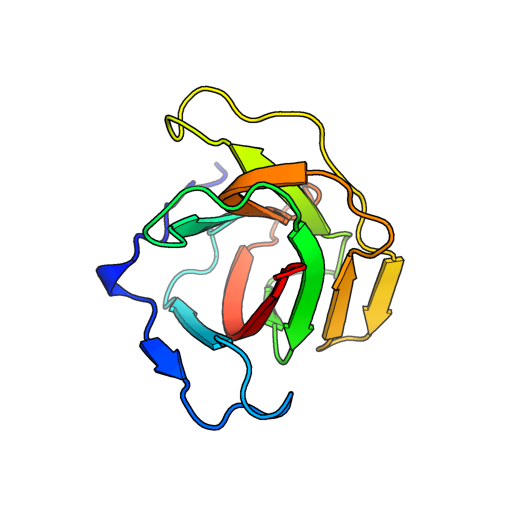09 4.879 -5.855 1.00 85.00 108 LEU A CA 1
ATOM 839 C C . LEU A 1 108 ? 6.339 6.339 -5.674 1.00 85.00 108 LEU A C 1
ATOM 841 O O . LEU A 1 108 ? 5.716 7.251 -6.224 1.00 85.00 108 LEU A O 1
ATOM 845 N N . SER A 1 109 ? 7.466 6.580 -4.999 1.00 80.56 109 SER A N 1
ATOM 846 C CA . SER A 1 109 ? 8.114 7.889 -5.050 1.00 80.56 109 SER A CA 1
ATOM 847 C C . SER A 1 109 ? 8.540 8.139 -6.489 1.00 80.56 109 SER A C 1
ATOM 849 O O . SER A 1 109 ? 9.382 7.410 -7.005 1.00 80.56 109 SER A O 1
ATOM 851 N N . ALA A 1 110 ? 7.908 9.095 -7.163 1.00 70.19 110 ALA A N 1
ATOM 852 C CA . ALA A 1 110 ? 8.015 9.262 -8.606 1.00 70.19 110 ALA A CA 1
ATOM 853 C C . ALA A 1 110 ? 9.474 9.271 -9.109 1.00 70.19 110 ALA A C 1
ATOM 855 O O . ALA A 1 110 ? 10.194 10.257 -8.955 1.00 70.19 110 ALA A O 1
ATOM 856 N N . ILE A 1 111 ? 9.883 8.188 -9.772 1.00 65.62 111 ILE A N 1
ATOM 857 C CA . ILE A 1 111 ? 11.110 8.103 -10.566 1.00 65.62 111 ILE A CA 1
ATOM 858 C C . ILE A 1 111 ? 10.698 7.711 -11.985 1.00 65.62 111 ILE A C 1
ATOM 860 O O . ILE A 1 111 ? 9.849 6.845 -12.204 1.00 65.62 111 ILE A O 1
ATOM 864 N N . SER A 1 112 ? 11.279 8.391 -12.972 1.00 65.38 112 SER A N 1
ATOM 865 C CA . SER A 1 112 ? 11.011 8.140 -14.389 1.00 65.38 112 SER A CA 1
ATOM 866 C C . SER A 1 112 ? 11.277 6.673 -14.751 1.00 65.38 112 SER A C 1
ATOM 868 O O . SER A 1 112 ? 12.382 6.180 -14.544 1.00 65.38 112 SER A O 1
ATOM 870 N N . GLY A 1 113 ? 10.287 5.995 -15.342 1.00 67.00 113 GLY A N 1
ATOM 871 C CA . GLY A 1 113 ? 10.413 4.606 -15.807 1.00 67.00 113 GLY A CA 1
ATOM 872 C C . GLY A 1 113 ? 10.108 3.527 -14.760 1.00 67.00 113 GLY A C 1
ATOM 873 O O . GLY A 1 113 ? 10.291 2.342 -15.050 1.00 67.00 113 GLY A O 1
ATOM 874 N N . MET A 1 114 ? 9.636 3.909 -13.570 1.00 74.69 114 MET A N 1
ATOM 875 C CA . MET A 1 114 ? 9.150 2.954 -12.576 1.00 74.69 114 MET A CA 1
ATOM 876 C C . MET A 1 114 ? 7.676 2.597 -12.773 1.00 74.69 114 MET A C 1
ATOM 878 O O . MET A 1 114 ? 6.853 3.467 -13.059 1.00 74.69 114 MET A O 1
ATOM 882 N N . GLY A 1 115 ? 7.353 1.328 -12.531 1.00 79.19 115 GLY A N 1
ATOM 883 C CA . GLY A 1 115 ? 5.986 0.831 -12.438 1.00 79.19 115 GLY A CA 1
ATOM 884 C C . GLY A 1 115 ? 5.924 -0.483 -11.666 1.00 79.19 115 GLY A C 1
ATOM 885 O O . GLY A 1 115 ? 6.796 -1.337 -11.825 1.00 79.19 115 GLY A O 1
ATOM 886 N N . ILE A 1 116 ? 4.915 -0.634 -10.812 1.00 80.75 116 ILE A N 1
ATOM 887 C CA . ILE A 1 116 ? 4.675 -1.835 -10.011 1.00 80.75 116 ILE A CA 1
ATOM 888 C C . ILE A 1 116 ? 4.097 -2.923 -10.922 1.00 80.75 116 ILE A C 1
ATOM 890 O O . ILE A 1 116 ? 3.055 -2.729 -11.540 1.00 80.75 116 ILE A O 1
ATOM 894 N N . GLY A 1 117 ? 4.774 -4.066 -11.003 1.00 78.19 117 GLY A N 1
ATOM 895 C CA . GLY A 1 117 ? 4.354 -5.213 -11.811 1.00 78.19 117 GLY A CA 1
ATOM 896 C C . GLY A 1 117 ? 3.723 -6.335 -10.987 1.00 78.19 117 GLY A C 1
ATOM 897 O O . GLY A 1 117 ? 2.815 -7.015 -11.452 1.00 78.19 117 GLY A O 1
ATOM 898 N N . TYR A 1 118 ? 4.161 -6.553 -9.749 1.00 79.00 118 TYR A N 1
ATOM 899 C CA . TYR A 1 118 ? 3.518 -7.525 -8.862 1.00 79.00 118 TYR A CA 1
ATOM 900 C C . TYR A 1 118 ? 3.807 -7.225 -7.398 1.00 79.00 118 TYR A C 1
ATOM 902 O O . TYR A 1 118 ? 4.772 -6.543 -7.068 1.00 79.00 118 TYR A O 1
ATOM 910 N N . CYS A 1 119 ? 2.988 -7.791 -6.523 1.00 80.69 119 CYS A N 1
ATOM 911 C CA . CYS A 1 119 ? 3.257 -7.891 -5.103 1.00 80.69 119 CYS A CA 1
ATOM 912 C C . CYS A 1 119 ? 2.806 -9.270 -4.620 1.00 80.69 119 CYS A C 1
ATOM 914 O O . CYS A 1 119 ? 1.665 -9.670 -4.865 1.00 80.69 119 CYS A O 1
ATOM 916 N N . ARG A 1 120 ? 3.698 -10.015 -3.961 1.00 77.62 120 ARG A N 1
ATOM 917 C CA . ARG A 1 120 ? 3.331 -11.318 -3.394 1.00 77.62 120 ARG A CA 1
ATOM 918 C C . ARG A 1 120 ? 2.382 -11.156 -2.219 1.00 77.62 120 ARG A C 1
ATOM 920 O O . ARG A 1 120 ? 1.446 -11.940 -2.111 1.00 77.62 120 ARG A O 1
ATOM 927 N N . GLU A 1 121 ? 2.630 -10.169 -1.364 1.00 81.25 121 GLU A N 1
ATOM 928 C CA . GLU A 1 121 ? 1.867 -10.000 -0.136 1.00 81.25 121 GLU A CA 1
ATOM 929 C C . GLU A 1 121 ? 1.889 -8.560 0.385 1.00 81.25 121 GLU A C 1
ATOM 931 O O . GLU A 1 121 ? 2.953 -7.963 0.536 1.00 81.25 121 GLU A O 1
ATOM 936 N N . ILE A 1 122 ? 0.712 -8.030 0.714 1.00 85.44 122 ILE A N 1
ATOM 937 C CA . ILE A 1 122 ? 0.524 -6.795 1.476 1.00 85.44 122 ILE A CA 1
ATOM 938 C C . ILE A 1 122 ? -0.276 -7.139 2.727 1.00 85.44 122 ILE A C 1
ATOM 940 O O . ILE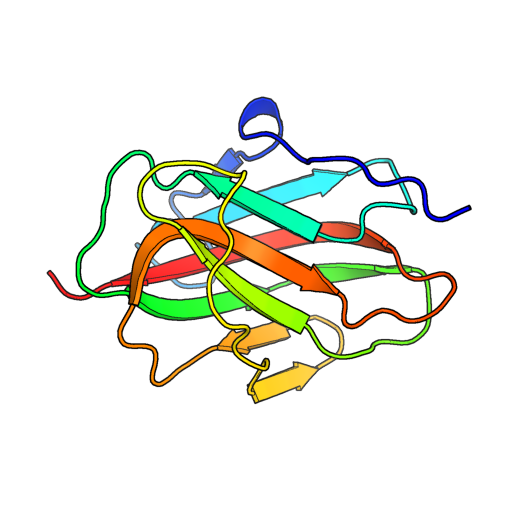 A 1 122 ? -1.396 -7.635 2.610 1.00 85.44 122 ILE A O 1
ATOM 944 N N . SER A 1 123 ? 0.266 -6.848 3.904 1.00 85.06 123 SER A N 1
ATOM 945 C CA . SER A 1 123 ? -0.400 -7.073 5.189 1.00 85.06 123 SER A CA 1
ATOM 946 C C . SER A 1 123 ? -0.668 -5.744 5.885 1.00 85.06 123 SER A C 1
ATOM 948 O O . SER A 1 123 ? 0.227 -4.906 6.014 1.00 85.06 123 SER A O 1
ATOM 950 N N . VAL A 1 124 ? -1.902 -5.561 6.358 1.00 86.19 124 VAL A N 1
ATOM 951 C CA . VAL A 1 124 ? -2.335 -4.363 7.093 1.00 86.19 124 VAL A CA 1
ATOM 952 C C . VAL A 1 124 ? -2.594 -4.738 8.548 1.00 86.19 124 VAL A C 1
ATOM 954 O O . VAL A 1 124 ? -3.489 -5.530 8.849 1.00 86.19 124 VAL A O 1
ATOM 957 N N . PHE A 1 125 ? -1.806 -4.166 9.456 1.00 85.75 125 PHE A N 1
ATOM 958 C CA . PHE A 1 125 ? -1.869 -4.455 10.884 1.00 85.75 125 PHE A CA 1
ATOM 959 C C . PHE A 1 125 ? -2.664 -3.377 11.616 1.00 85.75 125 PHE A C 1
ATOM 961 O O . PHE A 1 125 ? -2.363 -2.182 11.537 1.00 85.75 125 PHE A O 1
ATOM 968 N N . LYS A 1 126 ? -3.670 -3.825 12.366 1.00 84.50 126 LYS A N 1
ATOM 969 C CA . LYS A 1 126 ? -4.605 -2.979 13.109 1.00 84.50 126 LYS A CA 1
ATOM 970 C C . LYS A 1 126 ? -4.718 -3.417 14.565 1.00 84.50 126 LYS A C 1
ATOM 972 O O . LYS A 1 126 ? -4.544 -4.601 14.864 1.00 84.50 126 LYS A O 1
ATOM 977 N N . LYS A 1 127 ? -5.010 -2.482 15.469 1.00 78.06 127 LYS A N 1
ATOM 978 C CA . LYS A 1 127 ? -5.433 -2.836 16.833 1.00 78.06 127 LYS A CA 1
ATOM 979 C C . LYS A 1 127 ? -6.891 -3.306 16.799 1.00 78.06 127 LYS A C 1
ATOM 981 O O . LYS A 1 127 ? -7.663 -2.843 15.960 1.00 78.06 127 LYS A O 1
ATOM 986 N N . ASN A 1 128 ? -7.218 -4.265 17.666 1.00 58.25 128 ASN A N 1
ATOM 987 C CA . ASN A 1 128 ? -8.596 -4.712 17.896 1.00 58.25 128 ASN A CA 1
ATOM 988 C C . ASN A 1 128 ? -9.415 -3.634 18.599 1.00 58.25 128 ASN A C 1
ATOM 990 O O . ASN A 1 128 ? -8.824 -2.947 19.465 1.00 58.25 128 ASN A O 1
#

InterPro domains:
  IPR008979 Galactose-binding-like domain superfamily [SSF49785] (33-114)

Organism: NCBI:txid2052148

Foldseek 3Di:
DQDEDEDDCVFWDFDCQDPVGRFGKIWGAAPDQRHFKYKDQQVAKAQFFFKKKFFAWDKWDDADWKWKWFDHPDPPDTDDTDTWDDDDPTITMDGRDRDIHRMIMIGGPDDPRMHTRITGIMGTDGDD

pLDDT: mean 74.71, std 15.59, range [28.94, 92.56]

Secondary structure (DSSP, 8-state):
--------GGGEEEESS-TT-SS-EEEEE-S-S---EEEEEEEEEEEEEEEEEEEEEEEESS---EEEEEESS-SSS--PPEEPSEEETTEEEE-S--EEEEEEEEEE---TT-EEEEEEEEEEEE--